Protein AF-A0A9W6T3K1-F1 (afdb_monomer_lite)

InterPro domains:
  IPR004308 Glutamate-cysteine ligase catalytic subunit [PF03074] (11-112)
  IPR004308 Glutamate-cysteine ligase catalytic subunit [PTHR11164] (9-126)

Foldseek 3Di:
DDDDDPDPDDDDDDDDALLCQAPNDPVGNHPPVVVVVVCCVVVVDDPPDPVVVVVVVVVVLVSLQSNCPSVVVADDPVRVLCCQQCPDPPRPVPPDQDPVSVVVSVVLVVCCQQLPPPSVCRHRNDPSSVVCVVVPVHD

Sequence (139 aa):
MNGNSLRDEEPIISQLTLDEIFNGCEEFPGIIPFVREFVKSYFKPDETDKSYSSNIEKLDIYFELISLRAAGKIPTAAHYIRDFVTSHKDYKKDSIVSDSINYDLNKLIENITNYEKSETKDFFGEKISTYLLNNNYSS

Secondary structure (DSSP, 8-state):
-----SS-SPP------HHHHHH--SS---HHHHHHHHHHHHH---TT-HHHHHHHHHHHHHHHHHHHHHTTSS--HHHHHHHHHHH-TT--SSS---HHHHHHHHHHHHHHHTT-HHHHHHHH-HHHHHHHHHTT---

pLDDT: mean 91.06, std 11.47, range [43.09, 98.56]

Radius of gyration: 21.23 Å; chains: 1; bounding box: 52×26×73 Å

Structure (mmCIF, N/CA/C/O backbone):
data_AF-A0A9W6T3K1-F1
#
_entry.id   AF-A0A9W6T3K1-F1
#
loop_
_atom_site.group_PDB
_atom_site.id
_atom_site.type_symbol
_atom_site.label_atom_id
_atom_site.label_alt_id
_atom_site.label_comp_id
_atom_site.label_asym_id
_atom_site.label_entity_id
_atom_site.label_seq_id
_atom_site.pdbx_PDB_ins_code
_atom_site.Cartn_x
_atom_site.Cartn_y
_atom_site.Cartn_z
_atom_site.occupancy
_atom_site.B_iso_or_equiv
_atom_site.auth_seq_id
_atom_site.auth_comp_id
_atom_site.auth_asym_id
_atom_site.auth_atom_id
_atom_site.pdbx_PDB_model_num
ATOM 1 N N . MET A 1 1 ? -0.343 13.625 -51.917 1.00 45.81 1 MET A N 1
ATOM 2 C CA . MET A 1 1 ? -0.991 12.304 -51.773 1.00 45.81 1 MET A CA 1
ATOM 3 C C . MET A 1 1 ? -0.357 11.590 -50.593 1.00 45.81 1 MET A C 1
ATOM 5 O O . MET A 1 1 ? 0.833 11.784 -50.380 1.00 45.81 1 MET A O 1
ATOM 9 N N . ASN A 1 2 ? -1.176 10.814 -49.879 1.00 43.09 2 ASN A N 1
ATOM 10 C CA . ASN A 1 2 ? -0.895 9.972 -48.704 1.00 43.09 2 ASN A CA 1
ATOM 11 C C . ASN A 1 2 ? -1.070 10.648 -47.335 1.00 43.09 2 ASN A C 1
ATOM 13 O O . ASN A 1 2 ? -0.153 10.731 -46.528 1.00 43.09 2 ASN A O 1
ATOM 17 N N . GLY A 1 3 ? -2.306 11.084 -47.078 1.00 58.19 3 GLY A N 1
ATOM 18 C CA . GLY A 1 3 ? -2.904 10.988 -45.747 1.00 58.19 3 GLY A CA 1
ATOM 19 C C . GLY A 1 3 ? -3.874 9.800 -45.739 1.00 58.19 3 GLY A C 1
ATOM 20 O O . GLY A 1 3 ? -4.759 9.773 -46.590 1.00 58.19 3 GLY A O 1
ATOM 21 N N . ASN A 1 4 ? -3.620 8.812 -44.872 1.00 49.16 4 ASN A N 1
ATOM 22 C CA . ASN A 1 4 ? -4.463 7.683 -44.406 1.00 49.16 4 ASN A CA 1
ATOM 23 C C . ASN A 1 4 ? -3.524 6.533 -43.995 1.00 49.16 4 ASN A C 1
ATOM 25 O O . ASN A 1 4 ? -2.521 6.321 -44.663 1.00 49.16 4 ASN A O 1
ATOM 29 N N . SER A 1 5 ? -3.755 5.720 -42.969 1.00 50.00 5 SER A N 1
ATOM 30 C CA . SER A 1 5 ? -4.844 5.585 -42.002 1.00 50.00 5 SER A CA 1
ATOM 31 C C . SER A 1 5 ? -4.222 4.884 -40.784 1.00 50.00 5 SER A C 1
ATOM 33 O O . SER A 1 5 ? -3.573 3.857 -40.945 1.00 50.00 5 SER A O 1
ATOM 35 N N . LEU A 1 6 ? -4.353 5.452 -39.5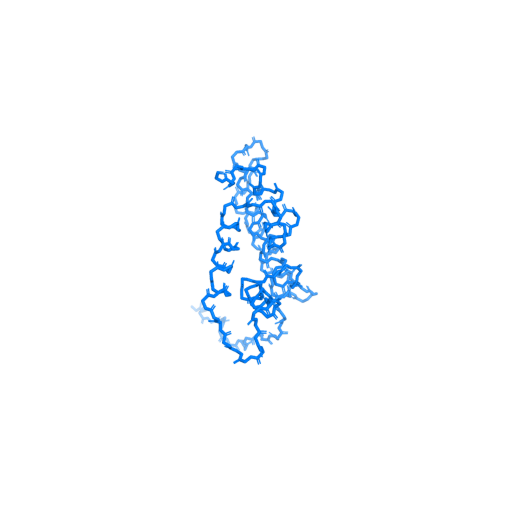85 1.00 58.19 6 LEU A N 1
ATOM 36 C CA . LEU A 1 6 ? -4.012 4.776 -38.320 1.00 58.19 6 LEU A CA 1
ATOM 37 C C . LEU A 1 6 ? -5.257 4.660 -37.423 1.00 58.19 6 LEU A C 1
ATOM 39 O O . LEU A 1 6 ? -5.135 4.607 -36.205 1.00 58.19 6 LEU A O 1
ATOM 43 N N . ARG A 1 7 ? -6.470 4.741 -37.992 1.00 57.81 7 ARG A N 1
ATOM 44 C CA . ARG A 1 7 ? -7.707 4.920 -37.205 1.00 57.81 7 ARG A CA 1
ATOM 45 C C . ARG A 1 7 ? -8.840 3.936 -37.511 1.00 57.81 7 ARG A C 1
ATOM 47 O O . ARG A 1 7 ? -9.947 4.189 -37.055 1.00 57.81 7 ARG A O 1
ATOM 54 N N . ASP A 1 8 ? -8.570 2.827 -38.199 1.00 62.38 8 ASP A N 1
ATOM 55 C CA . ASP A 1 8 ? -9.609 1.842 -38.554 1.00 62.38 8 ASP A CA 1
ATOM 56 C C . ASP A 1 8 ? -9.418 0.451 -37.914 1.00 62.38 8 ASP A C 1
ATOM 58 O O . ASP A 1 8 ? -10.160 -0.471 -38.241 1.00 62.38 8 ASP A O 1
ATOM 62 N N . GLU A 1 9 ? -8.458 0.268 -37.000 1.00 75.12 9 GLU A N 1
ATOM 63 C CA . GLU A 1 9 ? -8.359 -0.975 -36.220 1.00 75.12 9 GLU A CA 1
ATOM 64 C C . GLU A 1 9 ? -9.179 -0.848 -34.931 1.00 75.12 9 GLU A C 1
ATOM 66 O O . GLU A 1 9 ? -9.028 0.120 -34.179 1.00 75.12 9 GLU A O 1
ATOM 71 N N . GLU A 1 10 ? -10.071 -1.812 -34.682 1.00 83.25 10 GLU A N 1
ATOM 72 C CA . GLU A 1 10 ? -10.797 -1.881 -33.413 1.00 83.25 10 GLU A CA 1
ATOM 73 C C . GLU A 1 10 ? -9.803 -2.017 -32.247 1.00 83.25 10 GLU A C 1
ATOM 75 O O . GLU A 1 10 ? -8.824 -2.763 -32.353 1.00 83.25 10 GLU A O 1
ATOM 80 N N . PRO A 1 11 ? -10.019 -1.308 -31.125 1.00 84.12 11 PRO A N 1
ATOM 81 C CA . PRO A 1 11 ? -9.119 -1.396 -29.987 1.00 84.12 11 PRO A CA 1
ATOM 82 C C . PRO A 1 11 ? -9.108 -2.821 -29.429 1.00 84.12 11 PRO A C 1
ATOM 84 O O . PRO A 1 11 ? -10.157 -3.410 -29.168 1.00 84.12 11 PRO A O 1
ATOM 87 N N . ILE A 1 12 ? -7.912 -3.353 -29.176 1.00 84.75 12 ILE A N 1
ATOM 88 C CA . ILE A 1 12 ? -7.756 -4.606 -28.436 1.00 84.75 12 ILE A CA 1
ATOM 89 C C . ILE A 1 12 ? -8.073 -4.315 -26.966 1.00 84.75 12 ILE A C 1
ATOM 91 O O . ILE A 1 12 ? -7.366 -3.552 -26.308 1.00 84.75 12 ILE A O 1
ATOM 95 N N . ILE A 1 13 ? -9.148 -4.915 -26.456 1.00 89.75 13 ILE A N 1
ATOM 96 C CA . ILE A 1 13 ? -9.583 -4.796 -25.061 1.00 89.75 13 ILE A CA 1
ATOM 97 C C . ILE A 1 13 ? -9.412 -6.158 -24.393 1.00 89.75 13 ILE A C 1
ATOM 99 O O . ILE A 1 13 ? -9.878 -7.168 -24.916 1.00 89.75 13 ILE A O 1
ATOM 103 N N . SER A 1 14 ? -8.777 -6.179 -23.223 1.00 93.12 14 SER A N 1
ATOM 104 C CA . SER A 1 14 ? -8.644 -7.377 -22.392 1.00 93.12 14 SER A CA 1
ATOM 105 C C . SER A 1 14 ? -9.053 -7.078 -20.952 1.00 93.12 14 SER A C 1
ATOM 107 O O . SER A 1 14 ? -8.853 -5.964 -20.461 1.00 93.12 14 SER A O 1
ATOM 109 N N . GLN A 1 15 ? -9.635 -8.069 -20.276 1.00 96.06 15 GLN A N 1
ATOM 110 C CA . GLN A 1 15 ? -9.905 -8.001 -18.845 1.00 96.06 15 GLN A CA 1
ATOM 111 C C . GLN A 1 15 ? -8.658 -8.460 -18.088 1.00 96.06 15 GLN A C 1
ATOM 113 O O . GLN A 1 15 ? -8.247 -9.607 -18.220 1.00 96.06 15 GLN A O 1
ATOM 118 N N . LEU A 1 16 ? -8.115 -7.572 -17.261 1.00 96.88 16 LEU A N 1
ATOM 119 C CA . LEU A 1 16 ? -6.966 -7.831 -16.401 1.00 96.88 16 LEU A CA 1
ATOM 120 C C . LEU A 1 16 ? -7.323 -7.498 -14.949 1.00 96.88 16 LEU A C 1
ATOM 122 O O . LEU A 1 16 ? -8.131 -6.605 -14.672 1.00 96.88 16 LEU A O 1
ATOM 126 N N . THR A 1 17 ? -6.714 -8.209 -14.011 1.00 98.12 17 THR A N 1
ATOM 127 C CA . THR A 1 17 ? -6.713 -7.855 -12.591 1.00 98.12 17 THR A CA 1
ATOM 128 C C . THR A 1 17 ? -5.865 -6.607 -12.346 1.00 98.12 17 THR A C 1
ATOM 130 O O . THR A 1 17 ? -5.048 -6.208 -13.175 1.00 98.12 17 THR A O 1
ATOM 133 N N . LEU A 1 18 ? -6.021 -5.979 -11.175 1.00 98.19 18 LEU A N 1
ATOM 134 C CA . LEU A 1 18 ? -5.147 -4.864 -10.796 1.00 98.19 18 LEU A CA 1
ATOM 135 C C . LEU A 1 18 ? -3.675 -5.293 -10.747 1.00 98.19 18 LEU A C 1
ATOM 137 O O . LEU A 1 18 ? -2.818 -4.523 -11.174 1.00 98.19 18 LEU A O 1
ATOM 141 N N . ASP A 1 19 ? -3.393 -6.506 -10.268 1.00 98.56 19 ASP A N 1
ATOM 142 C CA . ASP A 1 19 ? -2.040 -7.061 -10.236 1.00 98.56 19 ASP A CA 1
ATOM 143 C C . ASP A 1 19 ? -1.440 -7.115 -11.647 1.00 98.56 19 ASP A C 1
ATOM 145 O O . ASP A 1 19 ? -0.390 -6.532 -11.892 1.00 98.56 19 ASP A O 1
ATOM 149 N N . GLU A 1 20 ? -2.163 -7.677 -12.615 1.00 98.38 20 GLU A N 1
ATOM 150 C CA . GLU A 1 20 ? -1.696 -7.787 -14.004 1.00 98.38 20 GLU A CA 1
ATOM 151 C C . GLU A 1 20 ? -1.564 -6.417 -14.690 1.00 98.38 20 GLU A C 1
ATOM 153 O O . GLU A 1 20 ? -0.626 -6.187 -15.452 1.00 98.38 20 GLU A O 1
ATOM 158 N N . ILE A 1 21 ? -2.454 -5.465 -14.391 1.00 97.94 21 ILE A N 1
ATOM 159 C CA . ILE A 1 21 ? -2.366 -4.096 -14.924 1.00 97.94 21 ILE A CA 1
ATOM 160 C C . ILE A 1 21 ? -1.098 -3.393 -14.424 1.00 97.94 21 ILE A C 1
ATOM 162 O O . ILE A 1 21 ? -0.405 -2.725 -15.194 1.00 97.94 21 ILE A O 1
ATOM 166 N N . PHE A 1 22 ? -0.779 -3.495 -13.134 1.00 98.38 22 PHE A N 1
ATOM 167 C CA . PHE A 1 22 ? 0.347 -2.755 -12.564 1.00 98.38 22 PHE A CA 1
ATOM 168 C C . PHE A 1 22 ? 1.675 -3.503 -12.680 1.00 98.38 22 PHE A C 1
ATOM 170 O O . PHE A 1 22 ? 2.674 -2.888 -13.054 1.00 98.38 22 PHE A O 1
ATOM 177 N N . ASN A 1 23 ? 1.687 -4.799 -12.387 1.00 98.38 23 ASN A N 1
ATOM 178 C CA . ASN A 1 23 ? 2.887 -5.632 -12.307 1.00 98.38 23 ASN A CA 1
ATOM 179 C C . ASN A 1 23 ? 3.157 -6.442 -13.579 1.00 98.38 23 ASN A C 1
ATOM 181 O O . ASN A 1 23 ? 4.298 -6.847 -13.790 1.00 98.38 23 ASN A O 1
ATOM 185 N N . GLY A 1 24 ? 2.147 -6.614 -14.431 1.00 97.75 24 GLY A N 1
ATOM 186 C CA . GLY A 1 24 ? 2.251 -7.329 -15.696 1.00 97.75 24 GLY A CA 1
ATOM 187 C C . GLY A 1 24 ? 1.766 -8.776 -15.637 1.00 97.75 24 GLY A C 1
ATOM 188 O O . GLY A 1 24 ? 1.459 -9.326 -14.582 1.00 97.75 24 GLY A O 1
ATOM 189 N N . CYS A 1 25 ? 1.698 -9.377 -16.816 1.00 95.94 25 CYS A N 1
ATOM 190 C CA . CYS A 1 25 ? 1.375 -10.771 -17.104 1.00 95.94 25 CYS A CA 1
ATOM 191 C C . CYS A 1 25 ? 2.166 -11.207 -18.351 1.00 95.94 25 CYS A C 1
ATOM 193 O O . CYS A 1 25 ? 3.068 -10.491 -18.794 1.00 95.94 25 CYS A O 1
ATOM 195 N N . GLU A 1 26 ? 1.862 -12.371 -18.923 1.00 94.19 26 GLU A N 1
ATOM 196 C CA . GLU A 1 26 ? 2.563 -12.855 -20.120 1.00 94.19 26 GLU A CA 1
ATOM 197 C C . GLU A 1 26 ? 2.314 -11.955 -21.343 1.00 94.19 26 GLU A C 1
ATOM 199 O O . GLU A 1 26 ? 3.221 -11.720 -22.141 1.00 94.19 26 GLU A O 1
ATOM 204 N N . GLU A 1 27 ? 1.107 -11.401 -21.472 1.00 91.56 27 GLU A N 1
ATOM 205 C CA . GLU A 1 27 ? 0.676 -10.621 -22.634 1.00 91.56 27 GLU A CA 1
ATOM 206 C C . GLU A 1 27 ? 0.911 -9.113 -22.487 1.00 91.56 27 GLU A C 1
ATOM 208 O O . GLU A 1 27 ? 0.958 -8.387 -23.484 1.00 91.56 27 GLU A O 1
ATOM 213 N N . PHE A 1 28 ? 1.049 -8.620 -21.255 1.00 93.62 28 PHE A N 1
ATOM 214 C CA . PHE A 1 28 ? 1.210 -7.199 -20.961 1.00 93.62 28 PHE A CA 1
ATOM 215 C C . PHE A 1 28 ? 2.319 -6.980 -19.928 1.00 93.62 28 PHE A C 1
ATOM 217 O O . PHE A 1 28 ? 2.209 -7.486 -18.815 1.00 93.62 28 PHE A O 1
ATOM 224 N N . PRO A 1 29 ? 3.357 -6.173 -20.220 1.00 95.31 29 PRO A N 1
ATOM 225 C CA . PRO A 1 29 ? 4.477 -5.969 -19.299 1.00 95.31 29 PRO A CA 1
ATOM 226 C C . PRO A 1 29 ? 4.097 -5.288 -17.978 1.00 95.31 29 PRO A C 1
ATOM 228 O O . PRO A 1 29 ? 4.892 -5.317 -17.048 1.00 95.31 29 PRO A O 1
ATOM 231 N N . GLY A 1 30 ? 2.921 -4.662 -17.878 1.00 97.25 30 GLY A N 1
ATOM 232 C CA . GLY A 1 30 ? 2.501 -3.914 -16.695 1.00 97.25 30 GLY A CA 1
ATOM 233 C C . GLY A 1 30 ? 2.934 -2.448 -16.728 1.00 97.25 30 GLY A C 1
ATOM 234 O O . GLY A 1 30 ? 3.947 -2.071 -17.324 1.00 97.25 30 GLY A O 1
ATOM 235 N N . ILE A 1 31 ? 2.164 -1.595 -16.053 1.00 97.81 31 ILE A N 1
ATOM 236 C CA . ILE A 1 31 ? 2.436 -0.153 -15.984 1.00 97.81 31 ILE A CA 1
ATOM 237 C C . ILE A 1 31 ? 3.747 0.130 -15.240 1.00 97.81 31 ILE A C 1
ATOM 239 O O . ILE A 1 31 ? 4.519 0.983 -15.673 1.00 97.81 31 ILE A O 1
ATOM 243 N N . ILE A 1 32 ? 4.026 -0.566 -14.133 1.00 97.88 32 ILE A N 1
ATOM 244 C CA . ILE A 1 32 ? 5.223 -0.303 -13.323 1.00 97.88 32 ILE A CA 1
ATOM 245 C C . ILE A 1 32 ? 6.504 -0.645 -14.101 1.00 97.88 32 ILE A C 1
ATOM 247 O O . ILE A 1 32 ? 7.371 0.231 -14.191 1.00 97.88 32 ILE A O 1
ATOM 251 N N . PRO A 1 33 ? 6.654 -1.843 -14.709 1.00 96.56 33 PRO A N 1
ATOM 252 C CA . PRO A 1 33 ? 7.824 -2.141 -15.535 1.00 96.56 33 PRO A CA 1
ATOM 253 C C . PRO A 1 33 ? 7.983 -1.173 -16.712 1.00 96.56 33 PRO A C 1
ATOM 255 O O . PRO A 1 33 ? 9.094 -0.712 -16.976 1.00 96.56 33 PRO A O 1
ATOM 258 N N . PHE A 1 34 ? 6.878 -0.786 -17.357 1.00 95.75 34 PHE A N 1
ATOM 259 C CA . PHE A 1 34 ? 6.899 0.185 -18.450 1.00 95.75 34 PHE A CA 1
ATOM 260 C C . PHE A 1 34 ? 7.415 1.564 -18.009 1.00 95.75 34 PHE A C 1
ATOM 262 O O . PHE A 1 34 ? 8.305 2.133 -18.642 1.00 95.75 34 PHE A O 1
ATOM 269 N N . VAL A 1 35 ? 6.900 2.103 -16.899 1.00 95.38 35 VAL A N 1
ATOM 270 C CA . VAL A 1 35 ? 7.331 3.412 -16.382 1.00 95.38 35 VAL A CA 1
ATOM 271 C C . VAL A 1 35 ? 8.785 3.365 -15.905 1.00 95.38 35 VAL A C 1
ATOM 273 O O . VAL A 1 35 ? 9.524 4.321 -16.137 1.00 95.38 35 VAL A O 1
ATOM 276 N N . ARG A 1 36 ? 9.235 2.262 -15.293 1.00 93.12 36 ARG A N 1
ATOM 277 C CA . ARG A 1 36 ?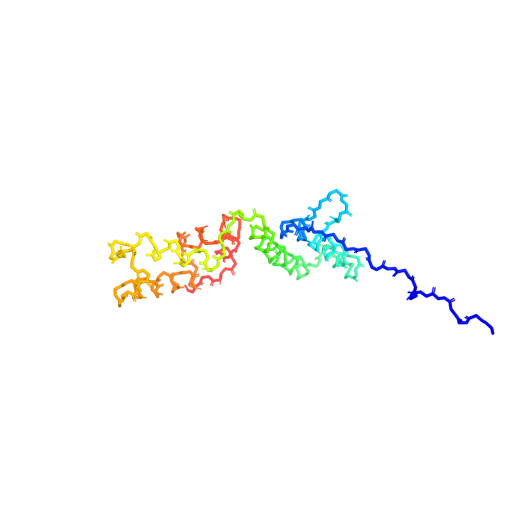 10.648 2.081 -14.913 1.00 93.12 36 ARG A CA 1
ATOM 278 C C . ARG A 1 36 ? 11.578 2.169 -16.120 1.00 93.12 36 ARG A C 1
ATOM 280 O O . ARG A 1 36 ? 12.575 2.890 -16.067 1.00 93.12 36 ARG A O 1
ATOM 287 N N . GLU A 1 37 ? 11.229 1.498 -17.214 1.00 92.69 37 GLU A N 1
ATOM 288 C CA . GLU A 1 37 ? 12.021 1.544 -18.445 1.00 92.69 37 GLU A CA 1
ATOM 289 C C . GLU A 1 37 ? 11.993 2.936 -19.093 1.00 92.69 37 GLU A C 1
ATOM 291 O O . GLU A 1 37 ? 13.023 3.439 -19.552 1.00 92.69 37 GLU A O 1
ATOM 296 N N . PHE A 1 38 ? 10.844 3.618 -19.059 1.00 92.00 38 PHE A N 1
ATOM 297 C CA . PHE A 1 38 ? 10.742 5.007 -19.505 1.00 92.00 38 PHE A CA 1
ATOM 298 C C . PHE A 1 38 ? 11.669 5.932 -18.705 1.00 92.00 38 PHE A C 1
ATOM 300 O O . PHE A 1 38 ? 12.441 6.688 -19.290 1.00 92.00 38 PHE A O 1
ATOM 307 N N . VAL A 1 39 ? 11.648 5.854 -17.372 1.00 90.44 39 VAL A N 1
ATOM 308 C CA . VAL A 1 39 ? 12.501 6.691 -16.515 1.00 90.44 39 VAL A CA 1
ATOM 309 C C . VAL A 1 39 ? 13.983 6.423 -16.795 1.00 90.44 39 VAL A C 1
ATOM 311 O O . VAL A 1 39 ? 14.761 7.362 -16.966 1.00 90.44 39 VAL A O 1
ATOM 314 N N . LYS A 1 40 ? 14.378 5.152 -16.912 1.00 87.00 40 LYS A N 1
ATOM 315 C CA . LYS A 1 40 ? 15.763 4.767 -17.207 1.00 87.00 40 LYS A CA 1
ATOM 316 C C . LYS A 1 40 ? 16.232 5.282 -18.572 1.00 87.00 40 LYS A C 1
ATOM 318 O O . LYS A 1 40 ? 17.316 5.856 -18.680 1.00 87.00 40 LYS A O 1
ATOM 323 N N . SER A 1 41 ? 15.418 5.096 -19.610 1.00 89.12 41 SER A N 1
ATOM 324 C CA . SER A 1 41 ? 15.766 5.460 -20.989 1.00 89.12 41 SER A CA 1
ATOM 325 C C . SER A 1 41 ? 15.735 6.969 -21.245 1.00 89.12 41 SER A C 1
ATOM 327 O O . SER A 1 41 ? 16.581 7.477 -21.986 1.00 89.12 41 SER A O 1
ATOM 329 N N . TYR A 1 42 ? 14.794 7.691 -20.628 1.00 88.19 42 TYR A N 1
ATOM 330 C CA . TYR A 1 42 ? 14.611 9.126 -20.834 1.00 88.19 42 TYR A CA 1
ATOM 331 C C . TYR A 1 42 ? 15.622 9.962 -20.046 1.00 88.19 42 TYR A C 1
ATOM 333 O O . TYR A 1 42 ? 16.221 10.882 -20.601 1.00 88.19 42 TYR A O 1
ATOM 341 N N . PHE A 1 43 ? 15.841 9.637 -18.768 1.00 83.94 43 PHE A N 1
ATOM 342 C CA . PHE A 1 43 ? 16.697 10.448 -17.898 1.00 83.94 43 PHE A CA 1
ATOM 343 C C . PHE A 1 43 ? 18.183 10.077 -17.966 1.00 83.94 43 PHE A C 1
ATOM 345 O O . PHE A 1 43 ? 18.992 10.884 -17.523 1.00 83.94 43 PHE A O 1
ATOM 352 N N . LYS A 1 44 ? 18.541 8.910 -18.537 1.00 79.38 44 LYS A N 1
ATOM 353 C CA . LYS A 1 44 ? 19.929 8.435 -18.752 1.00 79.38 44 LYS A CA 1
ATOM 354 C C . LYS A 1 44 ? 20.882 8.832 -17.620 1.00 79.38 44 LYS A C 1
ATOM 356 O O . LYS A 1 44 ? 21.814 9.607 -17.842 1.00 79.38 44 LYS A O 1
ATOM 361 N N . PRO A 1 45 ? 20.618 8.360 -16.404 1.00 71.81 45 PRO A N 1
ATOM 362 C CA . PRO A 1 45 ? 21.381 8.805 -15.258 1.00 71.81 45 PRO A CA 1
ATOM 363 C C . PRO A 1 45 ? 22.864 8.521 -15.353 1.00 71.81 45 PRO A C 1
ATOM 365 O O . PRO A 1 45 ? 23.283 7.454 -15.798 1.00 71.81 45 PRO A O 1
ATOM 368 N N . ASP A 1 46 ? 23.634 9.464 -14.830 1.00 79.19 46 ASP A N 1
ATOM 369 C CA . ASP A 1 46 ? 24.983 9.188 -14.380 1.00 79.19 46 ASP A CA 1
ATOM 370 C C . ASP A 1 46 ? 24.892 8.427 -13.050 1.00 79.19 46 ASP A C 1
ATOM 372 O O . ASP A 1 46 ? 24.384 8.952 -12.058 1.00 79.19 46 ASP A O 1
ATOM 376 N N . GLU A 1 47 ? 25.373 7.183 -13.023 1.00 72.81 47 GLU A N 1
ATOM 377 C CA . GLU A 1 47 ? 25.386 6.341 -11.817 1.00 72.81 47 GLU A CA 1
ATOM 378 C C . GLU A 1 47 ? 26.217 6.951 -10.671 1.00 72.81 47 GLU A C 1
ATOM 380 O O . GLU A 1 47 ? 26.112 6.517 -9.525 1.00 72.81 47 GLU A O 1
ATOM 385 N N . THR A 1 48 ? 27.026 7.980 -10.946 1.00 80.50 48 THR A N 1
ATOM 386 C CA . THR A 1 48 ? 27.789 8.714 -9.930 1.00 80.50 48 THR A CA 1
ATOM 387 C C . THR A 1 48 ? 27.008 9.865 -9.279 1.00 80.50 48 THR A C 1
ATOM 389 O O . THR A 1 48 ? 27.440 10.383 -8.241 1.00 80.50 48 THR A O 1
ATOM 392 N N . ASP A 1 49 ? 25.837 10.243 -9.812 1.00 83.69 49 ASP A N 1
ATOM 393 C CA . ASP A 1 49 ? 24.975 11.270 -9.225 1.00 83.69 49 ASP A CA 1
ATOM 394 C C . ASP A 1 49 ? 24.183 10.709 -8.029 1.00 83.69 49 ASP A C 1
ATOM 396 O O . ASP A 1 49 ? 23.196 9.971 -8.143 1.00 83.69 49 ASP A O 1
ATOM 400 N N . LYS A 1 50 ? 24.613 11.113 -6.831 1.00 82.25 50 LYS A N 1
ATOM 401 C CA . LYS A 1 50 ? 23.965 10.744 -5.567 1.00 82.25 50 LYS A CA 1
ATOM 402 C C . LYS A 1 50 ? 22.530 11.261 -5.458 1.00 82.25 50 LYS A C 1
ATOM 404 O O . LYS A 1 50 ? 21.708 10.593 -4.837 1.00 82.25 50 LYS A O 1
ATOM 409 N N . SER A 1 51 ? 22.225 12.428 -6.032 1.00 82.88 51 SER A N 1
ATOM 410 C CA . SER A 1 51 ? 20.867 12.977 -6.019 1.00 82.88 51 SER A CA 1
ATOM 411 C C . SER A 1 51 ? 19.947 12.191 -6.942 1.00 82.88 51 SER A C 1
ATOM 413 O O . SER A 1 51 ? 18.773 12.013 -6.625 1.00 82.88 51 SER A O 1
ATOM 415 N N . TYR A 1 52 ? 20.452 11.725 -8.083 1.00 83.00 52 TYR A N 1
ATOM 416 C CA . TYR A 1 52 ? 19.681 10.840 -8.945 1.00 83.00 52 TYR A CA 1
ATOM 417 C C . TYR A 1 52 ? 19.384 9.513 -8.237 1.00 83.00 52 TYR A C 1
ATOM 419 O O . TYR A 1 52 ? 18.234 9.076 -8.188 1.00 83.00 52 TYR A O 1
ATOM 427 N N . SER A 1 53 ? 20.413 8.917 -7.628 1.00 83.38 53 SER A N 1
ATOM 428 C CA . SER A 1 53 ? 20.309 7.629 -6.936 1.00 83.38 53 SER A CA 1
ATOM 429 C C . SER A 1 53 ? 19.257 7.648 -5.819 1.00 83.38 53 SER A C 1
ATOM 431 O O . SER A 1 53 ? 18.417 6.752 -5.756 1.00 83.38 53 SER A O 1
ATOM 433 N N . SER A 1 54 ? 19.234 8.694 -4.984 1.00 86.00 54 SER A N 1
ATOM 434 C CA . SER A 1 54 ? 18.237 8.828 -3.910 1.00 86.00 54 SER A CA 1
ATOM 435 C C . SER A 1 54 ? 16.814 9.071 -4.431 1.00 86.00 54 SER A C 1
ATOM 437 O O . SER A 1 54 ? 15.846 8.557 -3.866 1.00 86.00 54 SER A O 1
ATOM 439 N N . ASN A 1 55 ? 16.662 9.813 -5.532 1.00 88.50 55 ASN A N 1
ATOM 440 C CA . ASN A 1 55 ? 15.361 10.033 -6.164 1.00 88.50 55 ASN A CA 1
ATOM 441 C C . ASN A 1 55 ? 14.792 8.747 -6.782 1.00 88.50 55 ASN A C 1
ATOM 443 O O . ASN A 1 55 ? 13.590 8.505 -6.668 1.00 88.50 55 ASN A O 1
ATOM 447 N N . I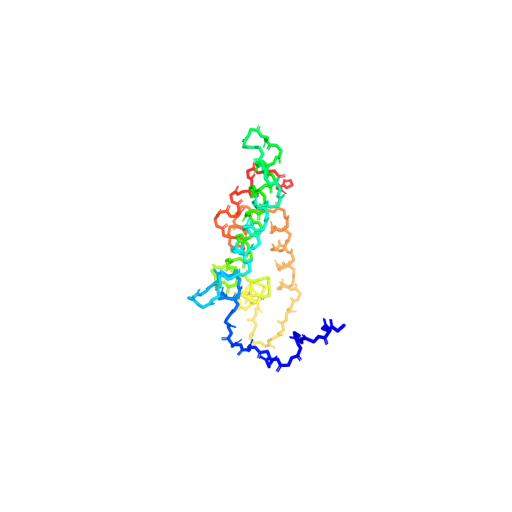LE A 1 56 ? 15.636 7.912 -7.399 1.00 90.06 56 ILE A N 1
ATOM 448 C CA . ILE A 1 56 ? 15.216 6.605 -7.921 1.00 90.06 56 ILE A CA 1
ATOM 449 C C . ILE A 1 56 ? 14.850 5.644 -6.802 1.00 90.06 56 ILE A C 1
ATOM 451 O O . ILE A 1 56 ? 13.809 5.001 -6.896 1.00 90.06 56 ILE A O 1
ATOM 455 N N . GLU A 1 57 ? 15.626 5.597 -5.719 1.00 91.25 57 GLU A N 1
ATOM 456 C CA . GLU A 1 57 ? 15.274 4.779 -4.556 1.00 91.25 57 GLU A CA 1
ATOM 457 C C . GLU A 1 57 ? 13.893 5.171 -4.002 1.00 91.25 57 GLU A C 1
ATOM 459 O O . GLU A 1 57 ? 13.036 4.317 -3.775 1.00 91.25 57 GLU A O 1
ATOM 464 N N . LYS A 1 58 ? 13.626 6.476 -3.864 1.00 93.56 58 LYS A N 1
ATOM 465 C CA . LYS A 1 58 ? 12.317 6.978 -3.428 1.00 93.56 58 LYS A CA 1
ATOM 466 C C . LYS A 1 58 ? 11.194 6.607 -4.400 1.00 93.56 58 LYS A C 1
ATOM 468 O O . LYS A 1 58 ? 10.102 6.233 -3.972 1.00 93.56 58 LYS A O 1
ATOM 473 N N . LEU A 1 59 ? 11.451 6.700 -5.704 1.00 94.19 59 LEU A N 1
ATOM 474 C CA . LEU A 1 59 ? 10.491 6.314 -6.734 1.00 94.19 59 LEU A CA 1
ATOM 475 C C . LEU A 1 59 ? 10.190 4.808 -6.690 1.00 94.19 59 LEU A C 1
ATOM 477 O O . LEU A 1 59 ? 9.034 4.408 -6.822 1.00 94.19 59 LEU A O 1
ATOM 481 N N . ASP A 1 60 ? 11.198 3.978 -6.428 1.00 94.31 60 ASP A N 1
ATOM 482 C CA . ASP A 1 60 ? 11.024 2.538 -6.261 1.00 94.31 60 ASP A CA 1
ATOM 483 C C . ASP A 1 60 ? 10.148 2.189 -5.060 1.00 94.31 60 ASP A C 1
ATOM 485 O O . ASP A 1 60 ? 9.365 1.244 -5.141 1.00 94.31 60 ASP A O 1
ATOM 489 N N . ILE A 1 61 ? 10.202 2.968 -3.979 1.00 97.19 61 ILE A N 1
ATOM 490 C CA . ILE A 1 61 ? 9.295 2.806 -2.834 1.00 97.19 61 ILE A CA 1
ATOM 491 C C . ILE A 1 61 ? 7.851 3.160 -3.203 1.00 97.19 61 ILE A C 1
ATOM 493 O O . ILE A 1 61 ? 6.921 2.469 -2.782 1.00 97.19 61 ILE A O 1
ATOM 497 N N . TYR A 1 62 ? 7.636 4.185 -4.033 1.00 97.12 62 TYR A N 1
ATOM 498 C CA . TYR A 1 62 ? 6.300 4.487 -4.554 1.00 97.12 62 TYR A CA 1
ATOM 499 C C . TYR A 1 62 ? 5.767 3.371 -5.456 1.00 97.12 62 TYR A C 1
ATOM 501 O O . TYR A 1 62 ? 4.603 2.984 -5.327 1.00 97.12 62 TYR A O 1
ATOM 509 N N . PHE A 1 63 ? 6.607 2.821 -6.334 1.00 97.75 63 PHE A N 1
ATOM 510 C CA . PHE A 1 63 ? 6.223 1.680 -7.163 1.00 97.75 63 PHE A CA 1
ATOM 511 C C . PHE A 1 63 ? 5.945 0.433 -6.331 1.00 97.75 63 PHE A C 1
ATOM 513 O O . PHE A 1 63 ? 4.952 -0.241 -6.587 1.00 97.75 63 PHE A O 1
ATOM 520 N N . GLU A 1 64 ? 6.751 0.158 -5.306 1.00 98.06 64 GLU A N 1
ATOM 521 C CA . GLU A 1 64 ? 6.521 -0.946 -4.374 1.00 98.06 64 GLU A CA 1
ATOM 522 C C . GLU A 1 64 ? 5.146 -0.825 -3.701 1.00 98.06 64 GLU A C 1
ATOM 524 O O . GLU A 1 64 ? 4.385 -1.789 -3.681 1.00 98.06 64 GLU A O 1
ATOM 529 N N . LEU A 1 65 ? 4.774 0.368 -3.217 1.00 98.44 65 LEU A N 1
ATOM 530 C CA . LEU A 1 65 ? 3.473 0.600 -2.578 1.00 98.44 65 LEU A CA 1
ATOM 531 C C . LEU A 1 65 ? 2.302 0.259 -3.509 1.00 98.44 65 LEU A C 1
ATOM 533 O O . LEU A 1 65 ? 1.336 -0.383 -3.091 1.00 98.44 65 LEU A O 1
ATOM 537 N N . ILE A 1 66 ? 2.380 0.708 -4.764 1.00 98.38 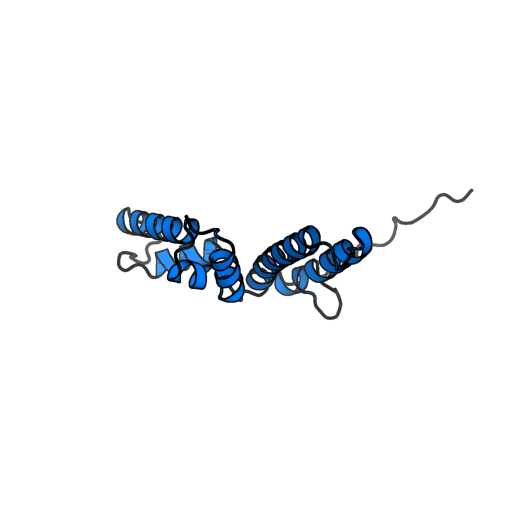66 ILE A N 1
ATOM 538 C CA . ILE A 1 66 ? 1.346 0.457 -5.775 1.00 98.38 66 ILE A CA 1
ATOM 539 C C . ILE A 1 66 ? 1.322 -1.031 -6.133 1.00 98.38 66 ILE A C 1
ATOM 541 O O . ILE A 1 66 ? 0.254 -1.641 -6.112 1.00 98.38 66 ILE A O 1
ATOM 545 N N . SER A 1 67 ? 2.493 -1.615 -6.394 1.00 98.50 67 SER A N 1
ATOM 546 C CA . SER A 1 67 ? 2.677 -3.023 -6.750 1.00 98.50 67 SER A CA 1
ATOM 547 C C . SER A 1 67 ? 2.077 -3.957 -5.703 1.00 98.50 67 SER A C 1
ATOM 549 O O . SER A 1 67 ? 1.259 -4.815 -6.034 1.00 98.50 67 SER A O 1
ATOM 551 N N . LEU A 1 68 ? 2.430 -3.762 -4.428 1.00 98.56 68 LEU A N 1
ATOM 552 C CA . LEU A 1 68 ? 1.980 -4.620 -3.337 1.00 98.56 68 LEU A CA 1
ATOM 553 C C . LEU A 1 68 ? 0.474 -4.491 -3.086 1.00 98.56 68 LEU A C 1
ATOM 555 O O . LEU A 1 68 ? -0.173 -5.494 -2.790 1.00 98.56 68 LEU A O 1
ATOM 559 N N . ARG A 1 69 ? -0.103 -3.290 -3.224 1.00 98.50 69 ARG A N 1
ATOM 560 C CA . ARG A 1 69 ? -1.558 -3.093 -3.103 1.00 98.50 69 ARG A CA 1
ATOM 561 C C . ARG A 1 69 ? -2.321 -3.712 -4.267 1.00 98.50 69 ARG A C 1
ATOM 563 O O . ARG A 1 69 ? -3.354 -4.334 -4.037 1.00 98.50 69 ARG A O 1
ATOM 570 N N . ALA A 1 70 ? -1.819 -3.559 -5.491 1.00 98.38 70 ALA A N 1
ATOM 571 C CA . ALA A 1 70 ? -2.409 -4.164 -6.682 1.00 98.38 70 ALA A CA 1
ATOM 572 C C . ALA A 1 70 ? -2.407 -5.700 -6.594 1.00 98.38 70 ALA A C 1
ATOM 574 O O . ALA A 1 70 ? -3.417 -6.326 -6.905 1.00 98.38 70 ALA A O 1
ATOM 575 N N . ALA A 1 71 ? -1.322 -6.276 -6.067 1.00 98.25 71 ALA A N 1
ATOM 576 C CA . ALA A 1 71 ? -1.171 -7.707 -5.802 1.00 98.25 71 ALA A CA 1
ATOM 577 C C . ALA A 1 71 ? -1.919 -8.208 -4.548 1.00 98.25 71 ALA A C 1
ATOM 579 O O . ALA A 1 71 ? -1.851 -9.392 -4.222 1.00 98.25 71 ALA A O 1
ATOM 580 N N . GLY A 1 72 ? -2.566 -7.323 -3.780 1.00 97.81 72 GLY A N 1
ATOM 581 C CA . GLY A 1 72 ? -3.236 -7.682 -2.524 1.00 97.81 72 GLY A CA 1
ATOM 582 C C . GLY A 1 72 ? -2.301 -8.153 -1.399 1.00 97.81 72 GLY A C 1
ATOM 583 O O . GLY A 1 72 ? -2.762 -8.785 -0.453 1.00 97.81 72 GLY A O 1
ATOM 584 N N . LYS A 1 73 ? -0.996 -7.861 -1.481 1.00 98.19 73 LYS A N 1
ATOM 585 C CA . LYS A 1 73 ? 0.024 -8.262 -0.490 1.00 98.19 73 LYS A CA 1
ATOM 586 C C . LYS A 1 73 ? 0.058 -7.365 0.747 1.00 98.19 73 LYS A C 1
ATOM 588 O O . LYS A 1 73 ? 0.496 -7.809 1.802 1.00 98.19 73 LYS A O 1
ATOM 593 N N . ILE A 1 74 ? -0.376 -6.114 0.608 1.00 98.19 74 ILE A N 1
ATOM 594 C CA . ILE A 1 74 ? -0.570 -5.166 1.714 1.00 98.19 74 ILE A CA 1
ATOM 595 C C . ILE A 1 74 ? -1.950 -4.511 1.581 1.00 98.19 74 ILE A C 1
ATOM 597 O O . ILE A 1 74 ? -2.471 -4.398 0.462 1.00 98.19 74 ILE A O 1
ATOM 601 N N . PRO A 1 75 ? -2.563 -4.058 2.686 1.00 97.69 75 PRO A N 1
ATOM 602 C CA . PRO A 1 75 ? -3.922 -3.552 2.645 1.00 97.69 75 PRO A CA 1
ATOM 603 C C . PRO A 1 75 ? -4.017 -2.189 1.943 1.00 97.69 75 PRO A C 1
ATOM 605 O O . PRO A 1 75 ? -3.116 -1.341 1.952 1.00 97.69 75 PRO A O 1
ATOM 608 N N . THR A 1 76 ? -5.183 -1.942 1.351 1.00 97.62 76 THR A N 1
ATOM 609 C CA . THR A 1 76 ? -5.601 -0.573 1.026 1.00 97.62 76 THR A CA 1
ATOM 610 C C . THR A 1 76 ? -6.050 0.139 2.301 1.00 97.62 76 THR A C 1
ATOM 612 O O . THR A 1 76 ? -6.439 -0.513 3.268 1.00 97.62 76 THR A O 1
ATOM 615 N N . ALA A 1 77 ? -6.086 1.476 2.293 1.00 97.19 77 ALA A N 1
ATOM 616 C CA . ALA A 1 77 ? -6.640 2.245 3.414 1.00 97.19 77 ALA A CA 1
ATOM 617 C C . ALA A 1 77 ? -8.068 1.793 3.771 1.00 97.19 77 ALA A C 1
ATOM 619 O O . ALA A 1 77 ? -8.374 1.555 4.933 1.00 97.19 77 ALA A O 1
ATOM 620 N N . ALA A 1 78 ? -8.921 1.580 2.765 1.00 97.56 78 ALA A N 1
ATOM 621 C CA . ALA A 1 78 ? -10.286 1.110 2.978 1.00 97.56 78 ALA A CA 1
ATOM 622 C C . ALA A 1 78 ? -10.351 -0.307 3.574 1.00 97.56 78 ALA A C 1
ATOM 624 O O . ALA A 1 78 ? -11.226 -0.575 4.393 1.00 97.56 78 ALA A O 1
ATOM 625 N N . HIS A 1 79 ? -9.461 -1.216 3.160 1.00 97.50 79 HIS A N 1
ATOM 626 C CA . HIS A 1 79 ? -9.380 -2.562 3.735 1.00 97.50 79 HIS A CA 1
ATOM 627 C C . HIS A 1 79 ? -8.918 -2.501 5.191 1.00 97.50 79 HIS A C 1
ATOM 629 O O . HIS A 1 79 ? -9.609 -3.004 6.064 1.00 97.50 79 HIS A O 1
ATOM 635 N N . TYR A 1 80 ? -7.839 -1.767 5.457 1.00 97.62 80 TYR A N 1
ATOM 636 C CA . TYR A 1 80 ? -7.273 -1.630 6.793 1.00 97.62 80 TYR A CA 1
ATOM 637 C C . TYR A 1 80 ? -8.251 -1.005 7.798 1.00 97.62 80 TYR A C 1
ATOM 639 O O . TYR A 1 80 ? -8.446 -1.525 8.891 1.00 97.62 80 TYR A O 1
ATOM 647 N N . ILE A 1 81 ? -8.935 0.077 7.404 1.00 97.44 81 ILE A N 1
ATOM 648 C CA . ILE A 1 81 ? -9.961 0.722 8.237 1.00 97.44 81 ILE A CA 1
ATOM 649 C C . ILE A 1 81 ? -11.127 -0.237 8.498 1.00 97.44 81 ILE A C 1
ATOM 651 O O . ILE A 1 81 ? -11.628 -0.309 9.618 1.00 97.44 81 ILE A O 1
ATOM 655 N N . ARG A 1 82 ? -11.570 -0.986 7.481 1.00 97.62 82 ARG A N 1
ATOM 656 C CA . ARG A 1 82 ? -12.656 -1.961 7.641 1.00 97.62 82 ARG A CA 1
ATOM 657 C C . ARG A 1 82 ? -12.263 -3.072 8.606 1.00 97.62 82 ARG A C 1
ATOM 659 O O . ARG A 1 82 ? -13.067 -3.414 9.470 1.00 97.62 82 ARG A O 1
ATOM 666 N N . ASP A 1 83 ? -11.057 -3.608 8.485 1.00 97.38 83 ASP A N 1
ATOM 667 C CA . ASP A 1 83 ? -10.561 -4.665 9.366 1.00 97.38 83 ASP A CA 1
ATOM 668 C C . ASP A 1 83 ? -10.455 -4.166 10.804 1.00 97.38 83 ASP A C 1
ATOM 670 O O . ASP A 1 83 ? -10.924 -4.833 11.725 1.00 97.38 83 ASP A O 1
ATOM 674 N N . PHE A 1 84 ? -9.945 -2.949 10.999 1.00 97.88 84 PHE A N 1
ATOM 675 C CA . PHE A 1 84 ? -9.909 -2.314 12.311 1.00 97.88 84 PHE A CA 1
ATOM 676 C C . PHE A 1 84 ? -11.311 -2.176 12.921 1.00 97.88 84 PHE A C 1
ATOM 678 O O . PHE A 1 84 ? -11.558 -2.635 14.033 1.00 97.88 84 PHE A O 1
ATOM 685 N N . VAL A 1 85 ? -12.259 -1.591 12.181 1.00 98.06 85 VAL A N 1
ATOM 686 C CA . VAL A 1 85 ? -13.632 -1.380 12.667 1.00 98.06 85 VAL A CA 1
ATOM 687 C C . VAL A 1 85 ? -14.316 -2.712 12.975 1.00 98.06 85 VAL A C 1
ATOM 689 O O . VAL A 1 85 ? -14.943 -2.853 14.020 1.00 98.06 85 VAL A O 1
ATOM 692 N N . THR A 1 86 ? -14.196 -3.699 12.086 1.00 97.81 86 THR A N 1
ATOM 693 C CA . THR A 1 86 ? -14.894 -4.987 12.226 1.00 97.81 86 THR A CA 1
ATOM 694 C C . THR A 1 86 ? -14.278 -5.915 13.273 1.00 97.81 86 THR A C 1
ATOM 696 O O . THR A 1 86 ? -14.987 -6.779 13.792 1.00 97.81 86 THR A O 1
ATOM 699 N N . SER A 1 87 ? -13.000 -5.726 13.618 1.00 97.38 87 SER A N 1
ATOM 700 C CA . SER A 1 87 ? -12.320 -6.430 14.717 1.00 97.38 87 SER A CA 1
ATOM 701 C C . SER A 1 87 ? -12.424 -5.708 16.065 1.00 97.38 87 SER A C 1
ATOM 703 O O . SER A 1 87 ? -12.056 -6.275 17.096 1.00 97.38 87 SER A O 1
ATOM 705 N N . HIS A 1 88 ? -12.957 -4.483 16.092 1.00 98.12 88 HIS A N 1
ATOM 706 C CA . HIS A 1 88 ? -13.094 -3.708 17.316 1.00 98.12 88 HIS A CA 1
ATOM 707 C C . HIS A 1 88 ? -14.066 -4.372 18.304 1.00 98.12 88 HIS A C 1
ATOM 709 O O . HIS A 1 88 ? -15.183 -4.744 17.949 1.00 98.12 88 HIS A O 1
ATOM 715 N N . LYS A 1 89 ? -13.680 -4.449 19.585 1.00 97.56 89 LYS A N 1
ATOM 716 C CA . LYS A 1 89 ? -14.472 -5.087 20.661 1.00 97.56 89 LYS A CA 1
ATOM 717 C C . LYS A 1 89 ? -15.900 -4.536 20.805 1.00 97.56 89 LYS A C 1
ATOM 719 O O . LYS A 1 89 ? -16.811 -5.273 21.165 1.00 97.56 89 LYS A O 1
ATOM 724 N N . ASP A 1 90 ? -16.078 -3.247 20.518 1.00 97.81 90 ASP A N 1
ATOM 725 C CA . ASP A 1 90 ? -17.365 -2.549 20.641 1.00 97.81 90 ASP A CA 1
ATOM 726 C C . ASP A 1 90 ? -18.230 -2.663 19.373 1.00 97.81 90 ASP A C 1
ATOM 728 O O . ASP A 1 90 ? -19.363 -2.179 19.358 1.00 97.81 90 ASP A O 1
ATOM 732 N N . TYR A 1 91 ? -17.723 -3.289 18.302 1.00 98.19 91 TYR A N 1
ATOM 733 C CA . TYR A 1 91 ? -18.466 -3.448 17.058 1.00 98.19 91 TYR A CA 1
ATOM 734 C C . TYR A 1 91 ? -19.509 -4.561 17.172 1.00 98.19 91 TYR A C 1
ATOM 736 O O . TYR A 1 91 ? -19.203 -5.731 17.404 1.00 98.19 91 TYR A O 1
ATOM 744 N N . LYS A 1 92 ? -20.776 -4.200 16.962 1.00 97.44 92 LYS A N 1
ATOM 745 C CA . LYS A 1 92 ? -21.927 -5.088 17.190 1.00 97.44 92 LYS A CA 1
ATOM 746 C C . LYS A 1 92 ? -22.400 -5.818 15.934 1.00 97.44 92 LYS A C 1
ATOM 748 O O . LYS A 1 92 ? -23.471 -6.418 15.952 1.00 97.44 92 LYS A O 1
ATOM 753 N N . LYS A 1 93 ? -21.614 -5.788 14.849 1.00 96.06 93 LYS A N 1
ATOM 754 C CA . LYS A 1 93 ? -21.990 -6.336 13.527 1.00 96.06 93 LYS A CA 1
ATOM 755 C C . LYS A 1 93 ? -23.285 -5.732 12.970 1.00 96.06 93 LYS A C 1
ATOM 757 O O . LYS A 1 93 ? -24.007 -6.369 12.211 1.00 96.06 93 LYS A O 1
ATOM 762 N N . ASP A 1 94 ? -23.559 -4.489 13.340 1.00 97.00 94 ASP A N 1
ATOM 763 C CA . ASP A 1 94 ? -24.732 -3.701 12.959 1.00 97.00 94 ASP A CA 1
ATOM 764 C C . ASP A 1 94 ? -24.394 -2.616 11.924 1.00 97.00 94 ASP A C 1
ATOM 766 O O . ASP A 1 94 ? -25.238 -1.796 11.580 1.00 97.00 94 ASP A O 1
ATOM 770 N N . SER A 1 95 ? -23.164 -2.623 11.394 1.00 95.56 95 SER A N 1
ATOM 771 C CA . SER A 1 95 ? -22.641 -1.598 10.476 1.00 95.56 95 SER A CA 1
ATOM 772 C C . SER A 1 95 ? -22.598 -0.179 11.059 1.00 95.56 95 SER A C 1
ATOM 774 O O . SER A 1 95 ? -22.471 0.781 10.303 1.00 95.56 95 SER A O 1
ATOM 776 N N . ILE A 1 96 ? -22.645 -0.035 12.388 1.00 96.56 96 ILE A N 1
ATOM 777 C CA . ILE A 1 96 ? -22.544 1.257 13.069 1.00 96.56 96 ILE A CA 1
ATOM 778 C C . ILE A 1 96 ? -21.133 1.433 13.640 1.00 96.56 96 ILE A C 1
ATOM 780 O O . ILE A 1 96 ? -20.605 0.569 14.339 1.00 96.56 96 ILE A O 1
ATOM 784 N N . VAL A 1 97 ? -20.528 2.589 13.364 1.00 97.50 97 VAL A N 1
ATOM 785 C CA . VAL A 1 97 ? -19.268 3.024 13.979 1.00 97.50 97 VAL A CA 1
ATOM 786 C C . VAL A 1 97 ? -19.614 3.951 15.141 1.00 97.50 97 VAL A C 1
ATOM 788 O O . VAL A 1 97 ? -19.993 5.098 14.929 1.00 97.50 97 VAL A O 1
ATOM 791 N N . SER A 1 98 ? -19.542 3.445 16.374 1.00 98.00 98 SER A N 1
ATOM 792 C CA . SER A 1 98 ? -19.786 4.248 17.581 1.00 98.00 98 SER A CA 1
ATOM 793 C C . SER A 1 98 ? -18.634 5.219 17.864 1.00 98.00 98 SER A C 1
ATOM 795 O O . SER A 1 98 ? -17.508 4.951 17.444 1.00 98.00 98 SER A O 1
ATOM 797 N N . ASP A 1 99 ? -18.866 6.234 18.699 1.00 98.19 99 ASP A N 1
ATOM 798 C CA . ASP A 1 99 ? -17.836 7.197 19.126 1.00 98.19 99 ASP A CA 1
ATOM 799 C C . ASP A 1 99 ? -16.565 6.539 19.694 1.00 98.19 99 ASP A C 1
ATOM 801 O O . ASP A 1 99 ? -15.466 7.003 19.402 1.00 98.19 99 ASP A O 1
ATOM 805 N N . SER A 1 100 ? -16.698 5.428 20.434 1.00 98.06 100 SER A N 1
ATOM 806 C CA . SER A 1 100 ? -15.566 4.631 20.949 1.00 98.06 100 SER A CA 1
ATOM 807 C C . SER A 1 100 ? -14.675 4.109 19.811 1.00 98.06 100 SER A C 1
ATOM 809 O O . SER A 1 100 ? -13.495 4.443 19.733 1.00 98.06 100 SER A O 1
ATOM 811 N N . ILE A 1 101 ? -15.275 3.388 18.854 1.00 98.38 101 ILE A N 1
ATOM 812 C CA . ILE A 1 101 ? -14.594 2.880 17.649 1.00 98.38 101 ILE A CA 1
ATOM 813 C C . ILE A 1 101 ? -13.955 4.028 16.860 1.00 98.38 101 ILE A C 1
ATOM 815 O O . ILE A 1 101 ? -12.820 3.910 16.407 1.00 98.38 101 ILE A O 1
ATOM 819 N N . ASN A 1 102 ? -14.675 5.139 16.680 1.00 98.31 102 ASN A N 1
ATOM 820 C CA . ASN A 1 102 ? -14.171 6.283 15.928 1.00 98.31 102 ASN A CA 1
ATOM 821 C C . ASN A 1 102 ? -12.962 6.934 16.618 1.00 98.31 102 ASN A C 1
ATOM 823 O O . ASN A 1 102 ? -12.005 7.312 15.947 1.00 98.31 102 ASN A O 1
ATOM 827 N N . TYR A 1 103 ? -12.977 7.054 17.945 1.00 98.44 103 TYR A N 1
ATOM 828 C CA . TYR A 1 103 ? -11.847 7.581 18.706 1.00 98.44 103 TYR A CA 1
ATOM 829 C C . TYR A 1 103 ? -10.598 6.702 18.549 1.00 98.44 103 TYR A C 1
ATOM 831 O O . TYR A 1 103 ? -9.533 7.215 18.199 1.00 98.44 103 TYR A O 1
ATOM 839 N N . ASP A 1 104 ? -10.737 5.386 18.723 1.00 98.31 104 ASP A N 1
ATOM 840 C CA . ASP A 1 104 ? -9.612 4.456 18.581 1.00 98.31 104 ASP A CA 1
ATOM 841 C C . ASP A 1 104 ? -9.115 4.385 17.123 1.00 98.31 104 ASP A C 1
ATOM 843 O O . ASP A 1 104 ? -7.910 4.300 16.882 1.00 98.31 104 ASP A O 1
ATOM 847 N N . LEU A 1 105 ? -10.011 4.530 16.137 1.00 97.94 105 LEU A N 1
ATOM 848 C CA . LEU A 1 105 ? -9.638 4.647 14.725 1.00 97.94 105 LEU A CA 1
ATOM 849 C C . LEU A 1 105 ? -8.806 5.908 14.452 1.00 97.94 105 LEU A C 1
ATOM 851 O O . LEU A 1 105 ? -7.817 5.839 13.726 1.00 97.94 105 LEU A O 1
ATOM 855 N N . ASN A 1 106 ? -9.178 7.058 15.023 1.00 97.88 106 ASN A N 1
ATOM 856 C CA . ASN A 1 106 ? -8.403 8.291 14.854 1.00 97.88 106 ASN A CA 1
ATOM 857 C C . ASN A 1 106 ? -7.000 8.161 15.460 1.00 97.88 106 ASN A C 1
ATOM 859 O O . ASN A 1 106 ? -6.038 8.586 14.826 1.00 97.88 106 ASN A O 1
ATOM 863 N N . LYS A 1 107 ? -6.866 7.505 16.621 1.00 97.31 107 LYS A N 1
ATOM 864 C CA . LYS A 1 107 ? -5.549 7.188 17.198 1.00 97.31 107 LYS A CA 1
ATOM 865 C C . LYS A 1 107 ? -4.715 6.284 16.300 1.00 97.31 107 LYS A C 1
ATOM 867 O O . LYS A 1 107 ? -3.539 6.549 16.088 1.00 97.31 107 LYS A O 1
ATOM 872 N N . LEU A 1 108 ? -5.320 5.236 15.741 1.00 96.62 108 LEU A N 1
ATOM 873 C CA . LEU A 1 108 ? -4.638 4.369 14.783 1.00 96.62 108 LEU A CA 1
ATOM 874 C C . LEU A 1 108 ? -4.136 5.168 13.567 1.00 96.62 108 LEU A C 1
ATOM 876 O O . LEU A 1 108 ? -2.998 4.994 13.139 1.00 96.62 108 LEU A O 1
ATOM 880 N N . ILE A 1 109 ? -4.969 6.053 13.013 1.00 96.38 109 ILE A N 1
ATOM 881 C CA . ILE A 1 109 ? -4.601 6.894 11.865 1.00 96.38 109 ILE A CA 1
ATOM 882 C C . ILE A 1 109 ? -3.471 7.866 12.228 1.00 96.38 109 ILE A C 1
ATOM 884 O O . ILE A 1 109 ? -2.559 8.055 11.422 1.00 96.38 109 ILE A O 1
ATOM 888 N N . GLU A 1 110 ? -3.499 8.455 13.424 1.00 96.19 110 GLU A N 1
ATOM 889 C CA . GLU A 1 110 ? -2.420 9.302 13.942 1.00 96.19 110 GLU A CA 1
ATOM 890 C C . GLU A 1 110 ? -1.098 8.524 14.027 1.00 96.19 110 GLU A C 1
ATOM 892 O O . GLU A 1 110 ? -0.096 8.971 13.470 1.00 96.19 110 GLU A O 1
ATOM 897 N N . ASN A 1 111 ? -1.111 7.316 14.601 1.00 95.06 111 ASN A N 1
ATOM 898 C CA . ASN A 1 111 ? 0.069 6.448 14.686 1.00 95.06 111 ASN A CA 1
ATOM 899 C C . ASN A 1 111 ? 0.651 6.124 13.299 1.00 95.06 111 ASN A C 1
ATOM 901 O O . ASN A 1 111 ? 1.861 6.210 13.096 1.00 95.06 111 ASN A O 1
ATOM 905 N N . ILE A 1 112 ? -0.197 5.795 12.317 1.00 95.31 112 ILE A N 1
ATOM 906 C CA . ILE A 1 112 ? 0.246 5.540 10.933 1.00 95.31 112 ILE A CA 1
ATOM 907 C C . ILE A 1 112 ? 0.836 6.805 10.303 1.00 95.31 112 ILE A C 1
ATOM 909 O O . ILE A 1 112 ? 1.842 6.729 9.602 1.00 95.31 112 ILE A O 1
ATOM 913 N N . THR A 1 113 ? 0.214 7.962 10.542 1.00 94.44 113 THR A N 1
ATOM 914 C CA . THR A 1 113 ? 0.647 9.254 9.986 1.00 94.44 113 THR A CA 1
ATOM 915 C C . THR A 1 113 ? 2.015 9.666 10.524 1.00 94.44 113 THR A C 1
ATOM 917 O O . THR A 1 113 ? 2.835 10.181 9.768 1.00 94.44 113 THR A O 1
ATOM 920 N N . ASN A 1 114 ? 2.278 9.386 11.801 1.00 93.69 114 ASN A N 1
ATOM 921 C CA . ASN A 1 114 ? 3.555 9.664 12.462 1.00 93.69 114 ASN A CA 1
ATOM 922 C C . ASN A 1 114 ? 4.608 8.564 12.239 1.00 93.69 114 ASN A C 1
ATOM 924 O O . ASN A 1 114 ? 5.731 8.666 12.730 1.00 93.69 114 ASN A O 1
ATOM 928 N N . TYR A 1 115 ? 4.266 7.529 11.470 1.00 93.44 115 TYR A N 1
ATOM 929 C CA . TYR A 1 115 ? 5.098 6.363 11.200 1.00 93.44 115 TYR A CA 1
ATOM 930 C C . TYR A 1 115 ? 5.543 5.601 12.463 1.00 93.44 115 TYR A C 1
ATOM 932 O O . TYR A 1 115 ? 6.691 5.160 12.567 1.00 93.44 115 TYR A O 1
ATOM 940 N N . GLU A 1 116 ? 4.627 5.401 13.414 1.00 91.44 116 GLU A N 1
ATOM 941 C CA . GLU A 1 116 ? 4.858 4.549 14.584 1.00 91.44 116 GLU A CA 1
ATOM 942 C C . GLU A 1 116 ? 5.156 3.103 14.160 1.00 91.44 116 GLU A C 1
ATOM 944 O O . GLU A 1 116 ? 4.508 2.540 13.271 1.00 91.44 116 GLU A O 1
ATOM 949 N N . LYS A 1 117 ? 6.183 2.491 14.762 1.00 82.94 117 LYS A N 1
ATOM 950 C CA . LYS A 1 117 ? 6.870 1.319 14.185 1.00 82.94 117 LYS A CA 1
ATOM 951 C C . LYS A 1 117 ? 5.955 0.116 13.916 1.00 82.94 117 LYS A C 1
ATOM 953 O O . LYS A 1 117 ? 6.118 -0.532 12.880 1.00 82.94 117 LYS A O 1
ATOM 958 N N . SER A 1 118 ? 5.049 -0.215 14.835 1.00 89.94 118 SER A N 1
ATOM 959 C CA . SER A 1 118 ? 4.139 -1.365 14.710 1.00 89.94 118 SER A CA 1
ATOM 960 C C . SER A 1 118 ? 3.117 -1.156 13.595 1.00 89.94 118 SER A C 1
ATOM 962 O O . SER A 1 118 ? 3.092 -1.907 12.624 1.00 89.94 118 SER A O 1
ATOM 964 N N . GLU A 1 119 ? 2.347 -0.077 13.684 1.00 91.56 119 GLU A N 1
ATOM 965 C CA . GLU A 1 119 ? 1.256 0.261 12.776 1.00 91.56 119 GLU A CA 1
ATOM 966 C C . GLU A 1 119 ? 1.770 0.538 11.361 1.00 91.56 119 GLU A C 1
ATOM 968 O O . GLU A 1 119 ? 1.137 0.171 10.371 1.00 91.56 119 GLU A O 1
ATOM 973 N N . THR A 1 120 ? 2.961 1.128 11.250 1.00 92.38 120 THR A N 1
ATOM 974 C CA . THR A 1 120 ? 3.618 1.362 9.960 1.00 92.38 120 THR A CA 1
ATOM 975 C C . THR A 1 120 ? 3.975 0.053 9.279 1.00 92.38 120 THR A C 1
ATOM 977 O O . THR A 1 120 ? 3.827 -0.047 8.060 1.00 92.38 120 THR A O 1
ATOM 980 N N . LYS A 1 121 ? 4.461 -0.952 10.024 1.00 95.25 121 LYS A N 1
ATOM 981 C CA . LYS A 1 121 ? 4.789 -2.271 9.460 1.00 95.25 121 LYS A CA 1
ATOM 982 C C . LYS A 1 121 ? 3.536 -2.987 8.972 1.00 95.25 121 LYS A C 1
ATOM 984 O O . LYS A 1 121 ? 3.554 -3.522 7.866 1.00 95.25 121 LYS A O 1
ATOM 989 N N . ASP A 1 122 ? 2.463 -2.938 9.750 1.00 95.25 122 ASP A N 1
ATOM 990 C CA . ASP A 1 122 ? 1.203 -3.601 9.410 1.00 95.25 122 ASP A CA 1
ATOM 991 C C . ASP A 1 122 ? 0.517 -2.949 8.199 1.00 95.25 122 ASP A C 1
ATOM 993 O O . ASP A 1 122 ? -0.031 -3.641 7.340 1.00 95.25 122 ASP A O 1
ATOM 997 N N . PHE A 1 123 ? 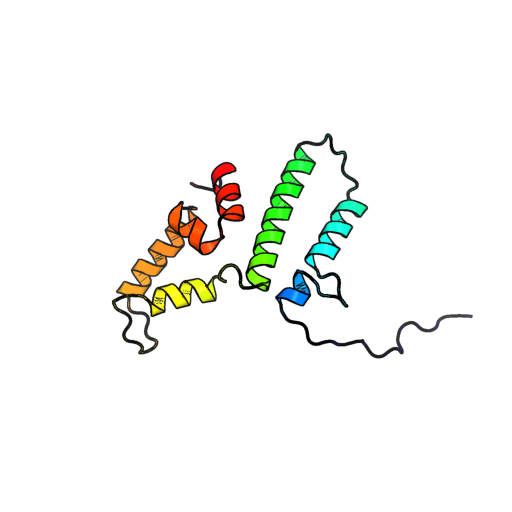0.595 -1.619 8.078 1.00 97.19 123 PHE A N 1
ATOM 998 C CA . PHE A 1 123 ? -0.063 -0.888 6.996 1.00 97.19 123 PHE A CA 1
ATOM 999 C C . PHE A 1 123 ? 0.733 -0.851 5.681 1.00 97.19 123 PHE A C 1
ATOM 1001 O O . PHE A 1 123 ? 0.146 -0.954 4.600 1.00 97.19 123 PHE A O 1
ATOM 1008 N N . PHE A 1 124 ? 2.058 -0.684 5.749 1.00 97.31 124 PHE A N 1
ATOM 1009 C CA . PHE A 1 124 ? 2.909 -0.501 4.565 1.00 97.31 124 PHE A CA 1
ATOM 1010 C C . PHE A 1 124 ? 3.752 -1.732 4.196 1.00 97.31 124 PHE A C 1
ATOM 1012 O O . PHE A 1 124 ? 4.264 -1.799 3.079 1.00 97.31 124 PHE A O 1
ATOM 1019 N N . GLY A 1 125 ? 3.887 -2.716 5.086 1.00 96.38 125 GLY A N 1
ATOM 1020 C CA . GLY A 1 125 ? 4.761 -3.871 4.889 1.00 96.38 125 GLY A CA 1
ATOM 1021 C C . GLY A 1 125 ? 6.246 -3.565 5.124 1.00 96.38 125 GLY A C 1
ATOM 1022 O O . GLY A 1 125 ? 6.717 -2.436 5.024 1.00 96.38 125 GLY A O 1
ATOM 1023 N N . GLU A 1 126 ? 7.023 -4.609 5.414 1.00 94.81 126 GLU A N 1
ATOM 1024 C CA . GLU A 1 126 ? 8.375 -4.497 5.984 1.00 94.81 126 GLU A CA 1
ATOM 1025 C C . GLU A 1 126 ? 9.347 -3.597 5.206 1.00 94.81 126 GLU A C 1
ATOM 1027 O O . GLU A 1 126 ? 10.022 -2.757 5.806 1.00 94.81 126 GLU A O 1
ATOM 1032 N N . LYS A 1 127 ? 9.412 -3.747 3.878 1.00 95.62 127 LYS A N 1
ATOM 1033 C CA . LYS A 1 127 ? 10.347 -2.997 3.028 1.00 95.62 127 LYS A CA 1
ATOM 1034 C C . LYS A 1 127 ? 10.058 -1.494 3.053 1.00 95.62 127 LYS A C 1
ATOM 1036 O O . LYS A 1 127 ? 10.969 -0.700 3.277 1.00 95.62 127 LYS A O 1
ATOM 1041 N N . ILE A 1 128 ? 8.796 -1.113 2.847 1.00 97.19 128 ILE A N 1
ATOM 1042 C CA . ILE A 1 128 ? 8.378 0.293 2.783 1.00 97.19 128 ILE A CA 1
ATOM 1043 C C . ILE A 1 128 ? 8.526 0.938 4.161 1.00 97.19 128 ILE A C 1
ATOM 1045 O O . ILE A 1 128 ? 9.110 2.014 4.270 1.00 97.19 128 ILE A O 1
ATOM 1049 N N . SER A 1 129 ? 8.091 0.259 5.224 1.00 95.75 129 SER A N 1
ATOM 1050 C CA . SER A 1 129 ? 8.223 0.767 6.594 1.00 95.75 129 SER A CA 1
ATOM 1051 C C . SER A 1 129 ? 9.685 0.978 6.980 1.00 95.75 129 SER A C 1
ATOM 1053 O O . SER A 1 129 ? 10.024 2.012 7.542 1.00 95.75 129 SER A O 1
ATOM 1055 N N . THR A 1 130 ? 10.575 0.045 6.626 1.00 94.81 130 THR A N 1
ATOM 1056 C CA . THR A 1 130 ? 12.018 0.189 6.886 1.00 94.81 130 THR A CA 1
ATOM 1057 C C . THR A 1 130 ? 12.592 1.415 6.180 1.00 94.81 130 THR A C 1
ATOM 1059 O O . THR A 1 130 ? 13.336 2.181 6.791 1.00 94.81 130 THR A O 1
ATOM 1062 N N . TYR A 1 131 ? 12.222 1.640 4.916 1.00 95.69 131 TYR A N 1
ATOM 1063 C CA . TYR A 1 131 ? 12.654 2.828 4.182 1.00 95.69 131 TYR A CA 1
ATOM 1064 C C . TYR A 1 131 ? 12.168 4.126 4.841 1.00 95.69 131 TYR A C 1
ATOM 1066 O O . TYR A 1 131 ? 12.967 5.042 5.029 1.00 95.69 131 TYR A O 1
ATOM 1074 N N . LEU A 1 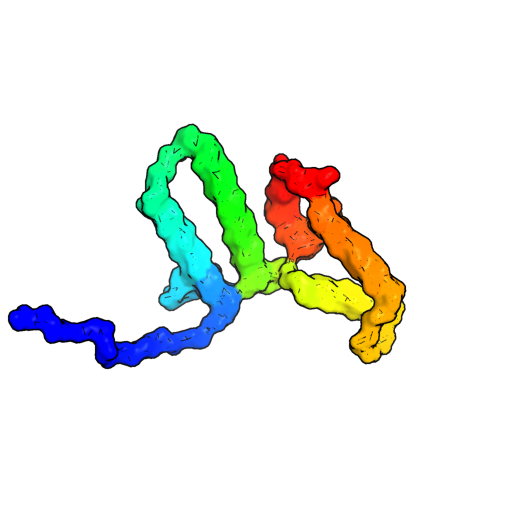132 ? 10.886 4.204 5.217 1.00 94.56 132 LEU A N 1
ATOM 1075 C CA . LEU A 1 132 ? 10.296 5.395 5.840 1.00 94.56 132 LEU A CA 1
ATOM 1076 C C . LEU A 1 132 ? 10.993 5.746 7.164 1.00 94.56 132 LEU A C 1
ATOM 1078 O O . LEU A 1 132 ? 11.390 6.894 7.367 1.00 94.56 132 LEU A O 1
ATOM 1082 N N . LEU A 1 133 ? 11.215 4.744 8.019 1.00 91.69 133 LEU A N 1
ATOM 1083 C CA . LEU A 1 133 ? 11.878 4.917 9.314 1.00 91.69 133 LEU A CA 1
ATOM 1084 C C . LEU A 1 133 ? 13.346 5.347 9.161 1.00 91.69 133 LEU A C 1
ATOM 1086 O O . LEU A 1 133 ? 13.815 6.218 9.886 1.00 91.69 133 LEU A O 1
ATOM 1090 N N . ASN A 1 134 ? 14.070 4.783 8.189 1.00 92.88 134 ASN A N 1
ATOM 1091 C CA . ASN A 1 134 ? 15.487 5.099 7.973 1.00 92.88 134 ASN A CA 1
ATOM 1092 C C . ASN A 1 134 ? 15.722 6.464 7.304 1.00 92.88 134 ASN A C 1
ATOM 1094 O O . ASN A 1 134 ? 16.833 6.986 7.363 1.00 92.88 134 ASN A O 1
ATOM 1098 N N . ASN A 1 135 ? 14.699 7.039 6.666 1.00 91.62 135 ASN A N 1
ATOM 1099 C CA . ASN A 1 135 ? 14.788 8.318 5.957 1.00 91.62 135 ASN A CA 1
ATOM 1100 C C . ASN A 1 135 ? 14.126 9.480 6.721 1.00 91.62 135 ASN A C 1
ATOM 1102 O O . ASN A 1 135 ? 13.813 10.504 6.118 1.00 91.62 135 ASN A O 1
ATOM 1106 N N . ASN A 1 136 ? 13.953 9.340 8.043 1.00 85.19 136 ASN A N 1
ATOM 1107 C CA . ASN A 1 136 ? 13.442 10.379 8.947 1.00 85.19 136 ASN A CA 1
ATOM 1108 C C . ASN A 1 136 ? 12.056 10.923 8.554 1.00 85.19 136 ASN A C 1
ATOM 1110 O O . ASN A 1 136 ? 11.811 12.125 8.644 1.00 85.19 136 ASN A O 1
ATOM 1114 N N . TYR A 1 137 ? 11.157 10.051 8.084 1.00 83.62 137 TYR A N 1
ATOM 1115 C CA . TYR A 1 137 ? 9.759 10.435 7.867 1.00 83.62 137 TYR A CA 1
ATOM 1116 C C . TYR A 1 137 ? 8.947 10.459 9.172 1.00 83.62 137 TYR A C 1
ATOM 1118 O O . TYR A 1 137 ? 7.934 11.152 9.229 1.00 83.62 137 TYR A O 1
ATOM 1126 N N . SER A 1 138 ? 9.389 9.737 10.208 1.00 78.44 138 SER A N 1
ATOM 1127 C CA . SER A 1 138 ? 8.825 9.813 11.562 1.00 78.44 138 SER A CA 1
ATOM 1128 C C . SER A 1 138 ? 9.025 11.207 12.163 1.00 78.44 138 SER A C 1
ATOM 1130 O O . SER A 1 138 ? 10.087 11.806 11.977 1.00 78.44 138 SER A O 1
ATOM 1132 N N . SER A 1 139 ? 7.996 11.714 12.851 1.00 62.47 139 SER A N 1
ATOM 1133 C CA . SER A 1 139 ? 8.028 13.015 13.547 1.00 62.47 139 SER A CA 1
ATOM 1134 C C . SER A 1 139 ? 8.734 12.953 14.898 1.00 62.47 139 SER A C 1
ATOM 1136 O O . SER A 1 139 ? 8.760 11.860 15.505 1.00 62.47 139 SER A O 1
#

Organism: Candida boidinii (NCBI:txid5477)